Protein AF-A0A497MPC0-F1 (afdb_monomer)

Solvent-accessible surface area (backbone atoms only — not comparable to full-atom values): 7684 Å² total; per-residue (Å²): 116,71,67,61,55,53,55,51,52,54,51,52,54,51,50,52,52,52,53,51,48,54,52,49,44,55,73,75,65,46,79,77,84,53,51,76,44,77,41,37,39,32,35,47,90,49,80,85,42,51,66,59,54,52,40,61,77,66,42,50,65,38,54,59,30,43,79,72,49,28,44,54,42,83,44,80,47,80,30,97,49,48,62,72,46,44,54,39,30,71,70,58,73,36,59,31,54,43,48,67,67,75,58,43,55,65,54,52,54,48,43,57,52,40,44,76,72,72,43,92,58,64,80,79,56,72,61,68,77,71,88,129

Sequence (132 aa):
MEGATKTLATLIAVIVIVVGGIIAYFAFVGPPPSREITIHFTYQQSDHHLAAFIILEKGWIEEMAAEKGYKVTIVEESFPSGPPQMERFMAGAVDVAYVGAAPVVSEVAQALALEKEGKSVPKAVIVAA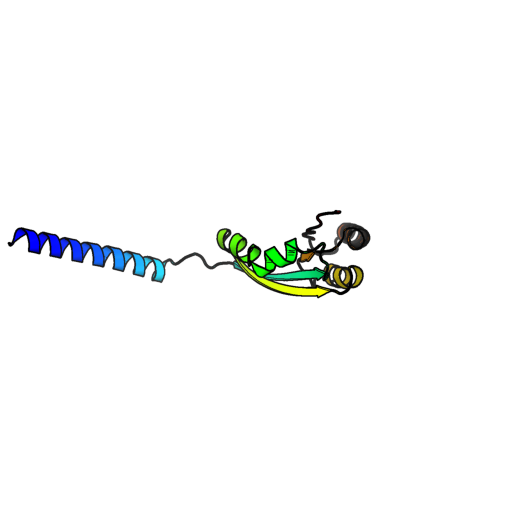VNT

Radius of gyration: 25.44 Å; Cα contacts (8 Å, |Δi|>4): 143; chains: 1; bounding box: 51×30×81 Å

pLDDT: mean 84.43, std 12.01, range [41.5, 97.0]

Secondary structure (DSSP, 8-state):
-HHHHHHHHHHHHHHHHHHHHHHHHHHHT-SPPPEEEEEEEEEES-GGGHHHHHHHHTTHHHHHHHHTTEEEEEEEEEESSHHHHHHHHHTT--SEEE--SHHHHHHHHHHHHHHHTT--------------

Structure (mmCIF, N/CA/C/O backbone):
data_AF-A0A497MPC0-F1
#
_entry.id   AF-A0A497MPC0-F1
#
loop_
_atom_site.group_PDB
_atom_site.id
_atom_site.type_symbol
_atom_site.label_atom_id
_atom_site.label_alt_id
_atom_site.label_comp_id
_atom_site.label_asym_id
_atom_site.label_entity_id
_atom_site.label_seq_id
_atom_site.pdbx_PDB_ins_code
_atom_site.Cartn_x
_atom_site.Cartn_y
_atom_site.Cartn_z
_atom_site.occupancy
_atom_site.B_iso_or_equiv
_atom_site.auth_seq_id
_atom_site.auth_comp_id
_atom_site.auth_asym_id
_atom_site.auth_atom_id
_atom_site.pdbx_PDB_model_num
ATOM 1 N N . MET A 1 1 ? -29.562 19.173 53.044 1.00 57.97 1 MET A N 1
ATOM 2 C CA . MET A 1 1 ? -28.928 17.915 52.578 1.00 57.97 1 MET A CA 1
ATOM 3 C C . MET A 1 1 ? -29.762 17.181 51.526 1.00 57.97 1 MET A C 1
ATOM 5 O O . MET A 1 1 ? -29.175 16.574 50.649 1.00 57.97 1 MET A O 1
ATOM 9 N N . GLU A 1 2 ? -31.095 17.296 51.533 1.00 64.69 2 GLU A N 1
ATOM 10 C CA . GLU A 1 2 ? -31.991 16.595 50.592 1.00 64.69 2 GLU A CA 1
ATOM 11 C C . GLU A 1 2 ? -31.846 17.004 49.108 1.00 64.69 2 GLU A C 1
ATOM 13 O O . GLU A 1 2 ? -31.952 16.164 48.217 1.00 64.69 2 GLU A O 1
ATOM 18 N N . GLY A 1 3 ? -31.549 18.280 48.827 1.00 68.19 3 GLY A N 1
ATOM 19 C CA . GLY A 1 3 ? -31.353 18.766 47.454 1.00 68.19 3 GLY A CA 1
ATOM 20 C C . GLY A 1 3 ? -30.121 18.167 46.767 1.00 68.19 3 GLY A C 1
ATOM 21 O O . GLY A 1 3 ? -30.207 17.752 45.621 1.00 68.19 3 GLY A O 1
ATOM 22 N N . ALA A 1 4 ? -29.000 18.037 47.485 1.00 73.06 4 ALA A N 1
ATOM 23 C CA . ALA A 1 4 ? -27.750 17.502 46.936 1.00 73.06 4 ALA A CA 1
ATOM 24 C C . ALA A 1 4 ? -27.862 16.013 46.561 1.00 73.06 4 ALA A C 1
ATOM 26 O O . ALA A 1 4 ? -27.339 15.593 45.533 1.00 73.06 4 ALA A O 1
ATOM 27 N N . THR A 1 5 ? -28.596 15.226 47.355 1.00 80.12 5 THR A N 1
ATOM 28 C CA . THR A 1 5 ? -28.843 13.803 47.084 1.00 80.12 5 THR A CA 1
ATOM 29 C C . THR A 1 5 ? -29.732 13.601 45.855 1.00 80.12 5 THR A C 1
ATOM 31 O O . THR A 1 5 ? -29.459 12.715 45.049 1.00 80.12 5 THR A O 1
ATOM 34 N N . LYS A 1 6 ? -30.753 14.450 45.663 1.00 79.06 6 LYS A N 1
ATOM 35 C CA . LYS A 1 6 ? -31.611 14.428 44.465 1.00 79.06 6 LYS A CA 1
ATOM 36 C C . LYS A 1 6 ? -30.827 14.808 43.208 1.00 79.06 6 LYS A C 1
ATOM 38 O O . LYS A 1 6 ? -30.915 14.098 42.214 1.00 79.06 6 LYS A O 1
ATOM 43 N N . THR A 1 7 ? -29.999 15.853 43.262 1.00 81.31 7 THR A N 1
ATOM 44 C CA . THR A 1 7 ? -29.148 16.252 42.127 1.00 81.31 7 THR A CA 1
ATOM 45 C C . THR A 1 7 ? -28.140 15.162 41.755 1.00 81.31 7 THR A C 1
ATOM 47 O O . THR A 1 7 ? -27.946 14.888 40.572 1.00 81.31 7 THR A O 1
ATOM 50 N N . LEU A 1 8 ? -27.541 14.497 42.750 1.00 84.25 8 LEU A N 1
ATOM 51 C CA . LEU A 1 8 ? -26.612 13.386 42.533 1.00 84.25 8 LEU A CA 1
ATOM 52 C C . LEU A 1 8 ? -27.306 12.166 41.905 1.00 84.25 8 LEU A C 1
ATOM 54 O O . LEU A 1 8 ? -26.780 11.583 40.960 1.00 84.25 8 LEU A O 1
ATOM 58 N N . ALA A 1 9 ? -28.502 11.809 42.381 1.00 85.81 9 ALA A N 1
ATOM 59 C CA . ALA A 1 9 ? -29.283 10.705 41.825 1.00 85.81 9 ALA A CA 1
ATOM 60 C C . ALA A 1 9 ? -29.690 10.962 40.363 1.00 85.81 9 ALA A C 1
ATOM 62 O O . ALA A 1 9 ? -29.564 10.072 39.522 1.00 85.81 9 ALA A O 1
ATOM 63 N N . THR A 1 10 ? -30.110 12.188 40.039 1.00 86.75 10 THR A N 1
ATOM 64 C CA . THR A 1 10 ? -30.444 12.576 38.661 1.00 86.75 10 THR A CA 1
ATOM 65 C C . THR A 1 10 ? -29.217 12.524 37.748 1.00 86.75 10 THR A C 1
ATOM 67 O O . THR A 1 10 ? -29.311 12.024 36.630 1.00 86.75 10 THR A O 1
ATOM 70 N N . LEU A 1 11 ? -28.049 12.967 38.225 1.00 90.00 11 LEU A N 1
ATOM 71 C CA . LEU A 1 11 ? -26.784 12.873 37.484 1.00 90.00 11 LEU A CA 1
ATOM 72 C C . LEU A 1 11 ? -26.407 11.423 37.161 1.00 90.00 11 LEU A C 1
ATOM 74 O O . LEU A 1 11 ? -26.064 11.120 36.020 1.00 90.00 11 LEU A O 1
ATOM 78 N N . ILE A 1 12 ? -26.521 10.520 38.137 1.00 90.94 12 ILE A N 1
ATOM 79 C CA . ILE A 1 12 ? -26.234 9.093 37.938 1.00 90.94 12 ILE A CA 1
ATOM 80 C C . ILE A 1 12 ? -27.201 8.486 36.915 1.00 90.94 12 ILE A C 1
ATOM 82 O O . ILE A 1 12 ? -26.763 7.782 36.009 1.00 90.94 12 ILE A O 1
ATOM 86 N N . ALA A 1 13 ? -28.497 8.794 37.009 1.00 91.19 13 ALA A N 1
ATOM 87 C CA . ALA A 1 13 ? -29.491 8.297 36.059 1.00 91.19 13 ALA A CA 1
ATOM 88 C C . ALA A 1 13 ? -29.201 8.758 34.619 1.00 91.19 13 ALA A C 1
ATOM 90 O O . ALA A 1 13 ? -29.269 7.953 33.690 1.00 91.19 13 ALA A O 1
ATOM 91 N N . VAL A 1 14 ? -28.811 10.023 34.430 1.00 92.94 14 VAL A N 1
ATOM 92 C CA . VAL A 1 14 ? -28.422 10.554 33.114 1.00 92.94 14 VAL A CA 1
ATOM 93 C C . VAL A 1 14 ? -27.175 9.849 32.583 1.00 92.94 14 VAL A C 1
ATOM 95 O O . VAL A 1 14 ? -27.162 9.441 31.424 1.00 92.94 14 VAL A O 1
ATOM 98 N N . ILE A 1 15 ? -26.155 9.640 33.420 1.00 94.25 15 ILE A N 1
ATOM 99 C CA . ILE A 1 15 ? -24.934 8.926 33.019 1.00 94.25 15 ILE A CA 1
ATOM 100 C C . ILE A 1 15 ? -25.263 7.497 32.576 1.00 94.25 15 ILE A C 1
ATOM 102 O O . ILE A 1 15 ? -24.786 7.066 31.530 1.00 94.25 15 ILE A O 1
ATOM 106 N N . VAL A 1 16 ? -26.109 6.778 33.316 1.00 94.75 16 VAL A N 1
ATOM 107 C CA . VAL A 1 16 ? -26.512 5.406 32.963 1.00 94.75 16 VAL A CA 1
ATOM 108 C C . VAL A 1 16 ? -27.250 5.367 31.624 1.00 94.75 16 VAL A C 1
ATOM 110 O O . VAL A 1 16 ? -26.981 4.485 30.812 1.00 94.75 16 VAL A O 1
ATOM 113 N N . ILE A 1 17 ? -28.131 6.333 31.356 1.00 94.75 17 ILE A N 1
ATOM 114 C CA . ILE A 1 17 ? -28.851 6.423 30.077 1.00 94.75 17 ILE A CA 1
ATOM 115 C C . ILE A 1 17 ? -27.888 6.735 28.927 1.00 94.75 17 ILE A C 1
ATOM 117 O O . ILE A 1 17 ? -27.974 6.106 27.876 1.00 94.75 17 ILE A O 1
ATOM 121 N N . VAL A 1 18 ? -26.953 7.669 29.120 1.00 94.38 18 VAL A N 1
ATOM 122 C CA . VAL A 1 18 ? -25.968 8.042 28.092 1.00 94.38 18 VAL A CA 1
ATOM 123 C C . VAL A 1 18 ? -25.030 6.875 27.794 1.00 94.38 18 VAL A C 1
ATOM 125 O O . VAL A 1 18 ? -24.849 6.513 26.634 1.00 94.38 18 VAL A O 1
ATOM 128 N N . VAL A 1 19 ? -24.478 6.237 28.827 1.00 93.69 19 VAL A N 1
ATOM 129 C CA . VAL A 1 19 ? -23.589 5.078 28.674 1.00 93.69 19 VAL A CA 1
ATOM 130 C C . VAL A 1 19 ? -24.343 3.900 28.055 1.00 93.69 19 VAL A C 1
ATOM 132 O O . VAL A 1 19 ? -23.848 3.291 27.108 1.00 93.69 19 VAL A O 1
ATOM 135 N N . GLY A 1 20 ? -25.565 3.619 28.517 1.00 92.38 20 GLY A N 1
ATOM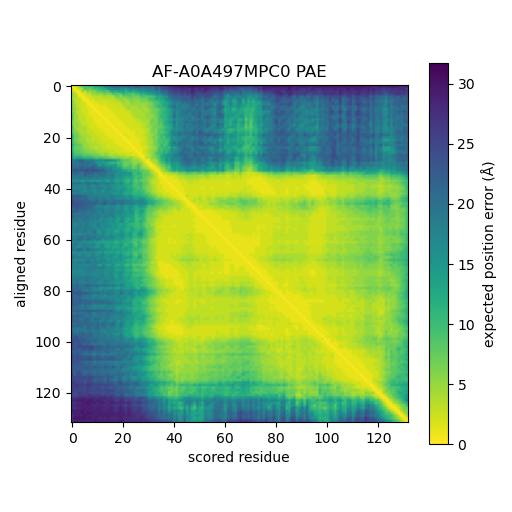 136 C CA . GLY A 1 20 ? -26.425 2.588 27.937 1.00 92.38 20 GLY A CA 1
ATOM 137 C C . GLY A 1 20 ? -26.759 2.856 26.468 1.00 92.38 20 GLY A C 1
ATOM 138 O O . GLY A 1 20 ? -26.715 1.935 25.655 1.00 92.38 20 GLY A O 1
ATOM 139 N N . GLY A 1 21 ? -27.013 4.116 26.107 1.00 90.25 21 GLY A N 1
ATOM 140 C CA . GLY A 1 21 ? -27.249 4.546 24.729 1.00 90.25 21 GLY A CA 1
ATOM 141 C C . GLY A 1 21 ? -26.027 4.371 23.826 1.00 90.25 21 GLY A C 1
ATOM 142 O O . GLY A 1 21 ? -26.166 3.879 22.709 1.00 90.25 21 GLY A O 1
ATOM 143 N N . ILE A 1 22 ? -24.827 4.699 24.314 1.00 89.25 22 ILE A N 1
ATOM 144 C CA . ILE A 1 22 ? -23.570 4.497 23.575 1.00 89.25 22 ILE A CA 1
ATOM 145 C C . ILE A 1 22 ? -23.317 3.000 23.345 1.00 89.25 22 ILE A C 1
ATOM 147 O O . ILE A 1 22 ? -23.016 2.592 22.225 1.00 89.25 22 ILE A O 1
ATOM 151 N N . ILE A 1 23 ? -23.488 2.166 24.376 1.00 88.56 23 ILE A N 1
ATOM 152 C CA . ILE A 1 23 ? -23.321 0.708 24.268 1.00 88.56 23 ILE A CA 1
ATOM 153 C C . ILE A 1 23 ? -24.329 0.121 23.272 1.00 88.56 23 ILE A C 1
ATOM 155 O O . ILE A 1 23 ? -23.942 -0.648 22.395 1.00 88.56 23 ILE A O 1
ATOM 159 N N . ALA A 1 24 ? -25.605 0.507 23.363 1.00 87.69 24 ALA A N 1
ATOM 160 C CA . ALA A 1 24 ? -26.635 0.064 22.427 1.00 87.69 24 ALA A CA 1
ATOM 161 C C . ALA A 1 24 ? -26.329 0.501 20.983 1.00 87.69 24 ALA A C 1
ATOM 163 O O . ALA A 1 24 ? -26.480 -0.293 20.057 1.00 87.69 24 ALA A O 1
ATOM 164 N N . TYR A 1 25 ? -25.837 1.724 20.780 1.00 85.94 25 TYR A N 1
ATOM 165 C CA . TYR A 1 25 ? -25.434 2.204 19.458 1.00 85.94 25 TYR A CA 1
ATOM 166 C C . TYR A 1 25 ? -24.308 1.351 18.851 1.00 85.94 25 TYR A C 1
ATOM 168 O O . TYR A 1 25 ? -24.425 0.891 17.715 1.00 85.94 25 TYR A O 1
ATOM 176 N N . PHE A 1 26 ? -23.246 1.065 19.610 1.00 82.88 26 PHE A N 1
ATOM 177 C CA . PHE A 1 26 ? -22.154 0.217 19.119 1.00 82.88 26 PHE A CA 1
ATOM 178 C C . PHE A 1 26 ? -22.554 -1.256 18.947 1.00 82.88 26 PHE A C 1
ATOM 180 O O . PHE A 1 26 ? -22.011 -1.916 18.066 1.00 82.88 26 PHE A O 1
ATOM 187 N N . ALA A 1 27 ? -23.506 -1.765 19.736 1.00 81.56 27 ALA A N 1
ATOM 188 C CA . ALA A 1 27 ? -23.968 -3.152 19.649 1.00 81.56 27 ALA A CA 1
ATOM 189 C C . ALA A 1 27 ? -24.927 -3.415 18.473 1.00 81.56 27 ALA A C 1
ATOM 191 O O . ALA A 1 27 ? -24.895 -4.503 17.902 1.00 81.56 27 ALA A O 1
ATOM 192 N N . PHE A 1 28 ? -25.787 -2.451 18.127 1.00 78.69 28 PHE A N 1
ATOM 193 C CA . PHE A 1 28 ? -26.839 -2.645 17.118 1.00 78.69 28 PHE A CA 1
ATOM 194 C C . PHE A 1 28 ? -26.589 -1.925 15.794 1.00 78.69 28 PHE A C 1
ATOM 196 O O . PHE A 1 28 ? -27.133 -2.344 14.775 1.00 78.69 28 PHE A O 1
ATOM 203 N N . VAL A 1 29 ? -25.802 -0.849 15.796 1.00 81.06 29 VAL A N 1
ATOM 204 C CA . VAL A 1 29 ? -25.517 -0.065 14.587 1.00 81.06 29 VAL A CA 1
ATOM 205 C C . VAL A 1 29 ? -24.065 -0.259 14.174 1.00 81.06 29 VAL A C 1
ATOM 207 O O . VAL A 1 29 ? -23.818 -0.646 13.037 1.00 81.06 29 VAL A O 1
ATOM 210 N N . GLY A 1 30 ? -23.123 -0.074 15.107 1.00 66.06 30 GLY A N 1
ATOM 211 C CA . GLY A 1 30 ? -21.688 -0.233 14.855 1.00 66.06 30 GLY A CA 1
ATOM 212 C C . GLY A 1 30 ? -21.148 0.676 13.733 1.00 66.06 30 GLY A C 1
ATOM 213 O O . GLY A 1 30 ? -21.902 1.332 13.012 1.00 66.06 30 GLY A O 1
ATOM 214 N N . PRO A 1 31 ? -19.822 0.786 13.569 1.00 68.19 31 PRO A N 1
ATOM 215 C CA . PRO A 1 31 ? -19.274 1.342 12.341 1.00 68.19 31 PRO A CA 1
ATOM 216 C C . PRO A 1 31 ? -19.612 0.413 11.159 1.00 68.19 31 PRO A C 1
ATOM 218 O O . PRO A 1 31 ? -19.679 -0.807 11.343 1.00 68.19 31 PRO A O 1
ATOM 221 N N . PRO A 1 32 ? -19.826 0.956 9.945 1.00 68.94 32 PRO A N 1
ATOM 222 C CA . PRO A 1 32 ? -20.038 0.128 8.765 1.00 68.94 32 PRO A CA 1
ATOM 223 C C . PRO A 1 32 ? -18.857 -0.839 8.584 1.00 68.94 32 PRO A C 1
ATOM 225 O O . PRO A 1 32 ? -17.720 -0.466 8.890 1.00 68.94 32 PRO A O 1
ATOM 228 N N . PRO A 1 33 ? -19.096 -2.067 8.087 1.00 70.19 33 PRO A N 1
ATOM 229 C CA . PRO A 1 33 ? -18.021 -3.014 7.832 1.00 70.19 33 PRO A CA 1
ATOM 230 C C . PRO A 1 33 ? -17.013 -2.379 6.873 1.00 70.19 33 PRO A C 1
ATOM 232 O O . PRO A 1 33 ? -17.377 -1.924 5.784 1.00 70.19 33 PRO A O 1
ATOM 235 N N . SER A 1 34 ? -15.750 -2.319 7.294 1.00 76.88 34 SER A N 1
ATOM 236 C CA . SER A 1 34 ? -14.675 -1.853 6.432 1.00 76.88 34 SER A CA 1
ATOM 237 C C . SER A 1 34 ? -14.462 -2.856 5.304 1.00 76.88 34 SER A C 1
ATOM 239 O O . SER A 1 34 ? -14.569 -4.071 5.488 1.00 76.88 34 SER A O 1
ATOM 241 N N . ARG A 1 35 ? -14.184 -2.351 4.102 1.00 89.06 35 ARG A N 1
ATOM 242 C CA . ARG A 1 35 ? -13.826 -3.222 2.978 1.00 89.06 35 ARG A CA 1
ATOM 243 C C . ARG A 1 35 ? -12.408 -3.724 3.197 1.00 89.06 35 ARG A C 1
ATOM 245 O O . ARG A 1 35 ? -11.475 -2.922 3.187 1.00 89.06 35 ARG A O 1
ATOM 252 N N . GLU A 1 36 ? -12.266 -5.024 3.416 1.00 93.31 36 GLU A N 1
ATOM 253 C CA . GLU A 1 36 ? -10.959 -5.661 3.547 1.00 93.31 36 GLU A CA 1
ATOM 254 C C . GLU A 1 36 ? -10.291 -5.776 2.173 1.00 93.31 36 GLU A C 1
ATOM 256 O O . GLU A 1 36 ? -10.908 -6.245 1.215 1.00 93.31 36 GLU A O 1
ATOM 261 N N . ILE A 1 37 ? -9.049 -5.305 2.069 1.00 93.50 37 ILE A N 1
ATOM 262 C CA . ILE A 1 37 ? -8.247 -5.340 0.842 1.00 93.50 37 ILE A CA 1
ATOM 263 C C . ILE A 1 37 ? -6.826 -5.763 1.209 1.00 93.50 37 ILE A C 1
ATOM 265 O O . ILE A 1 37 ? -6.238 -5.233 2.148 1.00 93.50 37 ILE A O 1
ATOM 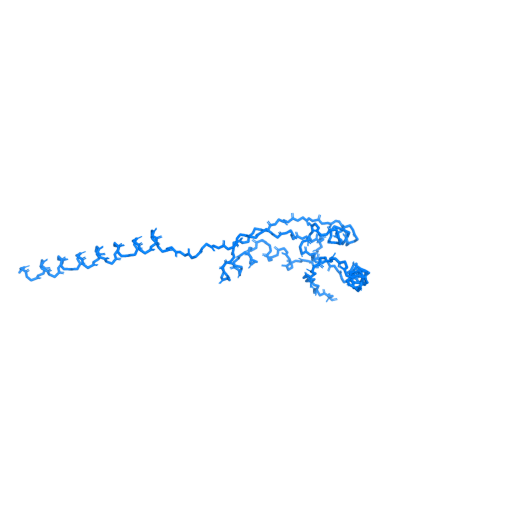269 N N . THR A 1 38 ? -6.252 -6.682 0.443 1.00 94.38 38 THR A N 1
ATOM 270 C CA . THR A 1 38 ? -4.823 -7.004 0.51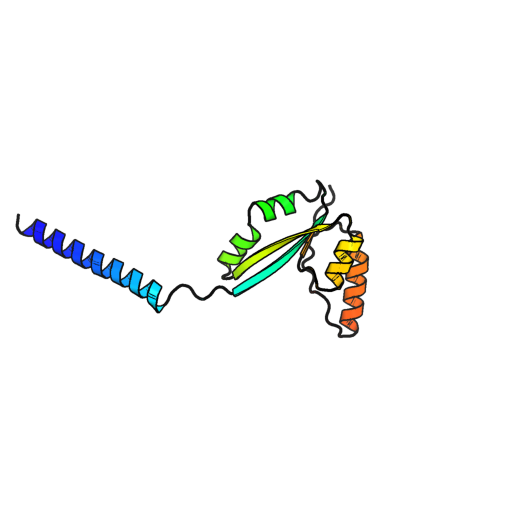0 1.00 94.38 38 THR A CA 1
ATOM 271 C C . THR A 1 38 ? -4.118 -6.341 -0.666 1.00 94.38 38 THR A C 1
ATOM 273 O O . THR A 1 38 ? -4.639 -6.385 -1.776 1.00 94.38 38 THR A O 1
ATOM 276 N N . ILE A 1 39 ? -2.971 -5.709 -0.416 1.00 93.19 39 ILE A N 1
ATOM 277 C CA . ILE A 1 39 ? -2.141 -5.070 -1.444 1.00 93.19 39 ILE A CA 1
ATOM 278 C C . ILE A 1 39 ? -0.756 -5.715 -1.416 1.00 93.19 39 ILE A C 1
ATOM 280 O O . ILE A 1 39 ? -0.061 -5.657 -0.401 1.00 93.19 39 ILE A O 1
ATOM 284 N N . HIS A 1 40 ? -0.342 -6.290 -2.540 1.00 93.69 40 HIS A N 1
ATOM 285 C CA . HIS A 1 40 ? 1.013 -6.770 -2.779 1.00 93.69 40 HIS A CA 1
ATOM 286 C C . HIS A 1 40 ? 1.900 -5.603 -3.220 1.00 93.69 40 HIS A C 1
ATOM 288 O O . HIS A 1 40 ? 1.847 -5.158 -4.373 1.00 93.69 40 HIS A O 1
ATOM 294 N N . PHE A 1 41 ? 2.701 -5.094 -2.286 1.00 93.19 41 PHE A N 1
ATOM 295 C CA . PHE A 1 41 ? 3.601 -3.967 -2.490 1.00 93.19 41 PHE A CA 1
ATOM 296 C C . PHE A 1 41 ? 5.031 -4.472 -2.667 1.00 93.19 41 PHE A C 1
ATOM 298 O O . PHE A 1 41 ? 5.592 -5.129 -1.793 1.00 93.19 41 PHE A O 1
ATOM 305 N N . THR A 1 42 ? 5.652 -4.122 -3.787 1.00 92.56 42 THR A N 1
ATOM 306 C CA . THR A 1 42 ? 7.021 -4.533 -4.099 1.00 92.56 42 THR A CA 1
ATOM 307 C C . THR A 1 42 ? 7.955 -3.351 -4.253 1.00 92.56 42 THR A C 1
ATOM 309 O O . THR A 1 42 ? 7.549 -2.268 -4.680 1.00 92.56 42 THR A O 1
ATOM 312 N N . TYR A 1 43 ? 9.228 -3.567 -3.944 1.00 91.00 43 TYR A N 1
ATOM 313 C CA . TYR A 1 43 ? 10.271 -2.552 -4.068 1.00 91.00 43 TYR A CA 1
ATOM 314 C C . TYR A 1 43 ? 11.625 -3.174 -4.409 1.00 91.00 43 TYR A C 1
ATOM 316 O O . TYR A 1 43 ? 11.866 -4.353 -4.155 1.00 91.00 43 TYR A O 1
ATOM 324 N N . GLN A 1 44 ? 12.555 -2.366 -4.919 1.00 88.62 44 GLN A N 1
ATOM 325 C CA . GLN A 1 44 ? 13.971 -2.751 -4.988 1.00 88.62 44 GLN A CA 1
ATOM 326 C C . GLN A 1 44 ? 14.719 -2.280 -3.736 1.00 88.62 44 GLN A C 1
ATOM 328 O O . GLN A 1 44 ? 14.470 -1.169 -3.261 1.00 88.62 44 GLN A O 1
ATOM 333 N N . GLN A 1 45 ? 15.652 -3.087 -3.221 1.00 85.75 45 GLN A N 1
ATOM 334 C CA . GLN A 1 45 ? 16.530 -2.677 -2.118 1.00 85.75 45 GLN A CA 1
ATOM 335 C C . GLN A 1 45 ? 17.547 -1.635 -2.605 1.00 85.75 45 GLN A C 1
ATOM 337 O O . GLN A 1 45 ? 18.635 -1.970 -3.064 1.00 85.75 45 GLN A O 1
ATOM 342 N N . SER A 1 46 ? 17.167 -0.362 -2.523 1.00 83.56 46 SER A N 1
ATOM 343 C CA . SER A 1 46 ? 18.001 0.780 -2.887 1.00 83.56 46 SER A CA 1
ATOM 344 C C . SER A 1 46 ? 17.743 1.942 -1.932 1.00 83.56 46 SER A C 1
ATOM 346 O O . SER A 1 46 ? 16.617 2.183 -1.501 1.00 83.56 46 SER A O 1
ATOM 348 N N . ASP A 1 47 ? 18.801 2.679 -1.623 1.00 83.06 47 ASP A N 1
ATOM 349 C CA . ASP A 1 47 ? 18.772 3.955 -0.909 1.00 83.06 47 ASP A CA 1
ATOM 350 C C . ASP A 1 47 ? 17.883 5.010 -1.589 1.00 83.06 47 ASP A C 1
ATOM 352 O O . ASP A 1 47 ? 17.182 5.755 -0.903 1.00 83.06 47 ASP A O 1
ATOM 356 N N . HIS A 1 48 ? 17.808 5.008 -2.923 1.00 81.38 48 HIS A N 1
ATOM 357 C CA . HIS A 1 48 ? 16.878 5.841 -3.693 1.00 81.38 48 HIS A CA 1
ATOM 358 C C . HIS A 1 48 ? 15.397 5.572 -3.366 1.00 81.38 48 HIS A C 1
ATOM 360 O O . HIS A 1 48 ? 14.530 6.379 -3.701 1.00 81.38 48 HIS A O 1
ATOM 366 N N . HIS A 1 49 ? 15.081 4.448 -2.714 1.00 84.19 49 HIS A N 1
ATOM 367 C CA . HIS A 1 49 ? 13.719 4.028 -2.381 1.00 84.19 49 HIS A CA 1
ATOM 368 C C . HIS A 1 49 ? 13.355 4.245 -0.906 1.00 84.19 49 HIS A C 1
ATOM 370 O O . HIS A 1 49 ? 12.345 3.722 -0.436 1.00 84.19 49 HIS A O 1
ATOM 376 N N . LEU A 1 50 ? 14.127 5.057 -0.172 1.00 87.81 50 LEU A N 1
ATOM 377 C CA . LEU A 1 50 ? 13.896 5.332 1.251 1.00 87.81 50 LEU A CA 1
ATOM 378 C C . LEU A 1 50 ? 12.452 5.750 1.574 1.00 87.81 50 LEU A C 1
ATOM 380 O O . LEU A 1 50 ? 11.917 5.364 2.611 1.00 87.81 50 LEU A O 1
ATOM 384 N N . ALA A 1 51 ? 11.805 6.510 0.688 1.00 87.69 51 ALA A N 1
ATOM 385 C CA . ALA A 1 51 ? 10.418 6.925 0.878 1.00 87.69 51 ALA A CA 1
ATOM 386 C C . ALA A 1 51 ? 9.462 5.727 1.004 1.00 87.69 51 ALA A C 1
ATOM 388 O O . ALA A 1 51 ? 8.603 5.738 1.883 1.00 87.69 51 ALA A O 1
ATOM 389 N N . ALA A 1 52 ? 9.640 4.683 0.187 1.00 88.81 52 ALA A N 1
ATOM 390 C CA . ALA A 1 52 ? 8.831 3.470 0.268 1.00 88.81 52 ALA A CA 1
ATOM 391 C C . ALA A 1 52 ? 9.017 2.775 1.621 1.00 88.81 52 ALA A C 1
ATOM 393 O O . ALA A 1 52 ? 8.032 2.433 2.265 1.00 88.81 52 ALA A O 1
ATOM 394 N N . PHE A 1 53 ? 10.258 2.658 2.105 1.00 90.81 53 PHE A N 1
ATOM 395 C CA . PHE A 1 53 ? 10.531 2.068 3.420 1.00 90.81 53 PHE A CA 1
ATOM 396 C C . PHE A 1 53 ? 9.886 2.852 4.555 1.00 90.81 53 PHE A C 1
ATOM 398 O O . PHE A 1 53 ? 9.323 2.248 5.457 1.00 90.81 53 PHE A O 1
ATOM 405 N N . ILE A 1 54 ? 9.916 4.186 4.505 1.00 92.75 54 ILE A N 1
ATOM 406 C CA . ILE A 1 54 ? 9.255 5.013 5.521 1.00 92.75 54 ILE A CA 1
ATOM 407 C C . ILE A 1 54 ? 7.739 4.813 5.472 1.00 92.75 54 ILE A C 1
ATOM 409 O O . ILE A 1 54 ? 7.123 4.647 6.519 1.00 92.75 54 ILE A O 1
ATOM 413 N N . ILE A 1 55 ? 7.139 4.824 4.280 1.00 92.88 55 ILE A N 1
ATOM 414 C CA . ILE A 1 55 ? 5.691 4.648 4.108 1.00 92.88 55 ILE A CA 1
ATOM 415 C C . ILE A 1 55 ? 5.233 3.299 4.677 1.00 92.88 55 ILE A C 1
ATOM 417 O O . ILE A 1 55 ? 4.240 3.263 5.405 1.00 92.88 55 ILE A O 1
ATOM 421 N N . LEU A 1 56 ? 5.964 2.226 4.358 1.00 93.25 56 LEU A N 1
ATOM 422 C CA . LEU A 1 56 ? 5.676 0.859 4.799 1.00 93.25 56 LEU A CA 1
ATOM 423 C C . LEU A 1 56 ? 5.893 0.704 6.311 1.00 93.25 56 LEU A C 1
ATOM 425 O O . LEU A 1 56 ? 4.970 0.331 7.027 1.00 93.25 56 LEU A O 1
ATOM 429 N N . GLU A 1 57 ? 7.055 1.116 6.825 1.00 94.88 57 GLU A N 1
ATOM 430 C CA . GLU A 1 57 ? 7.393 1.041 8.257 1.00 94.88 57 GLU A CA 1
ATOM 431 C C . GLU A 1 57 ? 6.414 1.836 9.132 1.00 94.88 57 GLU A C 1
ATOM 433 O O . GLU A 1 57 ? 6.123 1.464 10.270 1.00 94.88 57 GLU A O 1
ATOM 438 N N . LYS A 1 58 ? 5.913 2.970 8.629 1.00 97.00 58 LYS A N 1
ATOM 439 C CA . LYS A 1 58 ? 4.963 3.810 9.365 1.00 97.00 58 LYS A CA 1
ATOM 440 C C . LYS A 1 58 ? 3.506 3.378 9.206 1.00 97.00 58 LYS A C 1
ATOM 442 O O . LYS A 1 58 ? 2.668 3.939 9.909 1.00 97.00 58 LYS A O 1
ATOM 447 N N . GLY A 1 59 ? 3.196 2.429 8.321 1.00 96.12 59 GLY A N 1
ATOM 448 C CA . GLY A 1 59 ? 1.822 1.986 8.059 1.00 96.12 59 GLY A CA 1
ATOM 449 C C . GLY A 1 59 ? 0.919 3.093 7.503 1.00 96.12 59 GLY A C 1
ATOM 450 O O . GLY A 1 59 ? -0.286 3.117 7.762 1.00 96.12 59 GLY A O 1
ATOM 451 N N . TRP A 1 60 ? 1.494 4.062 6.780 1.00 95.62 60 TRP A N 1
ATOM 452 C CA . TRP A 1 60 ? 0.751 5.239 6.311 1.00 95.62 60 TRP A CA 1
ATOM 453 C C . TRP A 1 60 ? -0.318 4.888 5.274 1.00 95.62 60 TRP A C 1
ATOM 455 O O . TRP A 1 60 ? -1.327 5.586 5.169 1.00 95.62 60 TRP A O 1
ATOM 465 N N . ILE A 1 61 ? -0.118 3.818 4.497 1.00 93.31 61 ILE A N 1
ATOM 466 C CA . ILE A 1 61 ? -1.111 3.373 3.511 1.00 93.31 61 ILE A CA 1
ATOM 467 C C . ILE A 1 61 ? -2.353 2.859 4.240 1.00 93.31 61 ILE A C 1
ATOM 469 O O . ILE A 1 61 ? -3.471 3.238 3.893 1.00 93.31 61 ILE A O 1
ATOM 473 N N . GLU A 1 62 ? -2.163 2.033 5.263 1.00 95.00 62 GLU A N 1
ATOM 474 C CA . GLU A 1 62 ? -3.220 1.452 6.082 1.00 95.00 62 GLU A CA 1
ATOM 475 C C . GLU A 1 62 ? -3.977 2.523 6.865 1.00 95.00 62 GLU A C 1
ATOM 477 O O . GLU A 1 62 ? -5.209 2.498 6.882 1.00 95.00 62 GLU A O 1
ATOM 482 N N . GLU A 1 63 ? -3.263 3.489 7.450 1.00 95.56 63 GLU A N 1
ATOM 483 C CA . GLU A 1 63 ? -3.848 4.634 8.157 1.00 95.56 63 GLU A CA 1
ATOM 484 C C . GLU A 1 63 ? -4.761 5.451 7.229 1.00 95.56 63 GLU A C 1
ATOM 486 O O . GLU A 1 63 ? -5.959 5.594 7.491 1.00 95.56 63 GLU A O 1
ATOM 491 N N . MET A 1 64 ? -4.238 5.902 6.084 1.00 93.38 64 MET A N 1
ATOM 492 C CA . MET A 1 64 ? -5.021 6.668 5.107 1.00 93.38 64 MET A CA 1
ATOM 493 C C . MET A 1 64 ? -6.168 5.853 4.493 1.00 93.38 64 MET A C 1
ATOM 495 O O . MET A 1 64 ? -7.197 6.410 4.096 1.00 93.38 64 MET A O 1
ATOM 499 N N . ALA A 1 65 ? -6.008 4.535 4.368 1.00 93.19 65 ALA A N 1
ATOM 500 C CA . ALA A 1 65 ? -7.059 3.653 3.882 1.00 93.19 65 ALA A CA 1
ATOM 501 C C . ALA A 1 65 ? -8.187 3.489 4.914 1.00 93.19 65 ALA A C 1
ATOM 503 O O . ALA A 1 65 ? -9.363 3.515 4.533 1.00 93.19 65 ALA A O 1
ATOM 504 N N . ALA A 1 66 ? -7.850 3.401 6.203 1.00 93.25 66 ALA A N 1
ATOM 505 C CA . ALA A 1 66 ? -8.813 3.331 7.300 1.00 93.25 66 ALA A CA 1
ATOM 506 C C . ALA A 1 66 ? -9.708 4.573 7.352 1.00 93.25 66 ALA A C 1
ATOM 508 O O . ALA A 1 66 ? -10.930 4.439 7.456 1.00 93.25 66 ALA A O 1
ATOM 509 N N . GLU A 1 67 ? -9.141 5.767 7.157 1.00 91.88 67 GLU A N 1
ATOM 510 C CA . GLU A 1 67 ? -9.908 7.020 7.042 1.00 91.88 67 GLU A CA 1
ATOM 511 C C . GLU A 1 67 ? -10.924 6.998 5.889 1.00 91.88 67 GLU A C 1
ATOM 513 O O . GLU A 1 67 ? -11.965 7.655 5.939 1.00 91.88 67 GLU A O 1
ATOM 518 N N . LYS A 1 68 ? -10.642 6.216 4.842 1.00 91.69 68 LYS A N 1
ATOM 519 C CA . LYS A 1 68 ? -11.518 6.025 3.678 1.00 91.69 68 LYS A CA 1
ATOM 520 C C . LYS A 1 68 ? -12.488 4.847 3.834 1.00 91.69 68 LYS A C 1
ATOM 522 O O . LYS A 1 68 ? -13.216 4.542 2.889 1.00 91.69 68 LYS A O 1
ATOM 527 N N . GLY A 1 69 ? -12.518 4.191 4.996 1.00 91.44 69 GLY A N 1
ATOM 528 C CA . GLY A 1 69 ? -13.388 3.045 5.280 1.00 91.44 69 GLY A CA 1
ATOM 529 C C . GLY A 1 69 ? -12.870 1.703 4.750 1.00 91.44 69 GLY A C 1
ATOM 530 O O . GLY A 1 69 ? -13.649 0.755 4.605 1.00 91.44 69 GLY A O 1
ATOM 531 N N . TYR A 1 70 ? -11.575 1.604 4.451 1.00 93.94 70 TYR A N 1
ATOM 532 C CA . TYR A 1 70 ? -10.925 0.363 4.032 1.00 93.94 70 TYR A CA 1
ATOM 533 C C . TYR A 1 70 ? -10.071 -0.210 5.155 1.00 93.94 70 TYR A C 1
ATOM 535 O O . TYR A 1 70 ? -9.419 0.517 5.895 1.00 93.94 70 TYR A O 1
ATOM 543 N N . LYS A 1 71 ? -10.031 -1.534 5.254 1.00 94.88 71 LYS A N 1
ATOM 544 C CA . LYS A 1 71 ? -9.066 -2.242 6.091 1.00 94.88 71 LYS A CA 1
ATOM 545 C C . LYS A 1 71 ? -8.047 -2.880 5.162 1.00 94.88 71 LYS A C 1
ATOM 547 O O . LYS A 1 71 ? -8.315 -3.917 4.561 1.00 94.88 71 LYS A O 1
ATOM 552 N N . VAL A 1 72 ? -6.917 -2.205 4.997 1.00 95.19 72 VAL A N 1
ATOM 553 C CA . VAL A 1 72 ? -5.851 -2.643 4.096 1.00 95.19 72 VAL A CA 1
ATOM 554 C C . VAL A 1 72 ? -4.847 -3.507 4.852 1.00 95.19 72 VAL A C 1
ATOM 556 O O . VAL A 1 72 ? -4.531 -3.242 6.007 1.00 95.19 72 VAL A O 1
ATOM 559 N N . THR A 1 73 ? -4.361 -4.558 4.202 1.00 95.88 73 THR A N 1
ATOM 560 C CA . THR A 1 73 ? -3.201 -5.343 4.635 1.00 95.88 73 THR A CA 1
ATOM 561 C C . THR A 1 73 ? -2.146 -5.274 3.546 1.00 95.88 73 THR A C 1
ATOM 563 O O . THR A 1 73 ? -2.421 -5.658 2.408 1.00 95.88 73 THR A O 1
ATOM 566 N N . ILE A 1 74 ? -0.954 -4.793 3.887 1.00 95.88 74 ILE A N 1
ATOM 567 C CA . ILE A 1 74 ? 0.174 -4.747 2.961 1.00 95.88 74 ILE A CA 1
ATOM 568 C C . ILE A 1 74 ? 0.974 -6.045 3.065 1.00 95.88 74 ILE A C 1
ATOM 570 O O . ILE A 1 74 ? 1.307 -6.505 4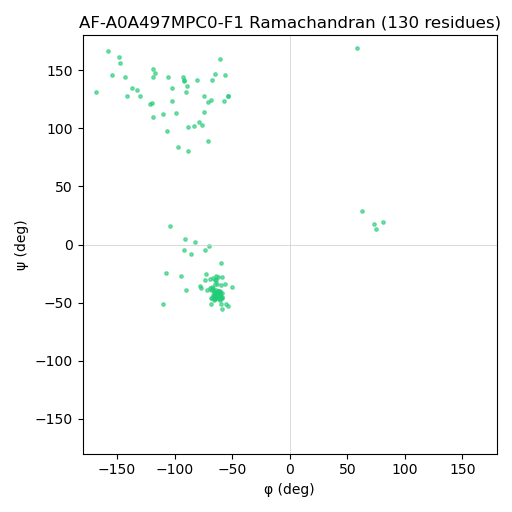.156 1.00 95.88 74 ILE A O 1
ATOM 574 N N . VAL A 1 75 ? 1.267 -6.647 1.915 1.00 96.12 75 VAL A N 1
ATOM 575 C CA . VAL A 1 75 ? 2.211 -7.756 1.776 1.00 96.12 75 VAL A CA 1
ATOM 576 C C . VAL A 1 75 ? 3.422 -7.227 1.027 1.00 96.12 75 VAL A C 1
ATOM 578 O O . VAL A 1 75 ? 3.324 -6.891 -0.152 1.00 96.12 75 VAL A O 1
ATOM 581 N N . GLU A 1 76 ? 4.549 -7.145 1.723 1.00 93.94 76 GLU A N 1
ATOM 582 C CA . GLU A 1 76 ? 5.801 -6.627 1.179 1.00 93.94 76 GLU A CA 1
ATOM 583 C C . GLU A 1 76 ? 6.646 -7.727 0.532 1.00 93.94 76 GLU A C 1
ATOM 585 O O . GLU A 1 76 ? 6.832 -8.801 1.106 1.00 93.94 76 GLU A O 1
ATOM 590 N N . GLU A 1 77 ? 7.220 -7.446 -0.638 1.00 93.88 77 GLU A N 1
ATOM 591 C CA . GLU A 1 77 ? 8.194 -8.328 -1.291 1.00 93.88 77 GLU A CA 1
ATOM 592 C C . GLU A 1 77 ? 9.303 -7.498 -1.954 1.00 93.88 77 GLU A C 1
ATOM 594 O O . GLU A 1 77 ? 9.051 -6.573 -2.730 1.00 93.88 77 GLU A O 1
ATOM 599 N N . SER A 1 78 ? 10.559 -7.819 -1.643 1.00 92.81 78 SER A N 1
ATOM 600 C CA . SER A 1 78 ? 11.711 -7.130 -2.217 1.00 92.81 78 SER A CA 1
ATOM 601 C C . SER A 1 78 ? 12.216 -7.838 -3.471 1.00 92.81 78 SER A C 1
ATOM 603 O O . SER A 1 78 ? 12.224 -9.066 -3.557 1.00 92.81 78 SER A O 1
ATOM 605 N N . PHE A 1 79 ? 12.670 -7.054 -4.448 1.00 92.25 79 PHE A N 1
ATOM 606 C CA . PHE A 1 79 ? 13.223 -7.556 -5.702 1.00 92.25 79 PHE A CA 1
ATOM 607 C C . PHE A 1 79 ? 14.678 -7.123 -5.889 1.00 92.25 79 PHE A C 1
ATOM 609 O O . PHE A 1 79 ? 15.046 -5.995 -5.544 1.00 92.25 79 PHE A O 1
ATOM 616 N N . PRO A 1 80 ? 15.520 -7.987 -6.486 1.00 89.00 80 PRO A N 1
ATOM 617 C CA . PRO A 1 80 ? 16.919 -7.659 -6.741 1.00 89.00 80 PRO A CA 1
ATOM 618 C C . PRO A 1 80 ? 17.088 -6.640 -7.878 1.00 89.00 80 PRO A C 1
ATOM 620 O O . PRO A 1 80 ? 18.088 -5.928 -7.928 1.00 89.00 80 PRO A O 1
ATOM 623 N N . SER A 1 81 ? 16.137 -6.564 -8.814 1.00 88.38 81 SER A N 1
ATOM 624 C CA . SER A 1 81 ? 16.179 -5.657 -9.963 1.00 88.38 81 SER A CA 1
ATOM 625 C C . SER A 1 81 ? 14.778 -5.398 -10.532 1.00 88.38 81 SER A C 1
ATOM 627 O O . SER A 1 81 ? 13.825 -6.099 -10.200 1.00 88.38 81 SER A O 1
ATOM 629 N N . GLY A 1 82 ? 14.658 -4.384 -11.395 1.00 87.00 82 GLY A N 1
ATOM 630 C CA . GLY A 1 82 ? 13.390 -3.984 -12.008 1.00 87.00 82 GLY A CA 1
ATOM 631 C C . GLY A 1 82 ? 12.766 -5.034 -12.938 1.00 87.00 82 GLY A C 1
ATOM 632 O O . GLY A 1 82 ? 11.587 -5.311 -12.772 1.00 87.00 82 GLY A O 1
ATOM 633 N N . PRO A 1 83 ? 13.505 -5.676 -13.867 1.00 87.75 83 PRO A N 1
ATOM 634 C CA . PRO A 1 83 ? 12.909 -6.645 -14.794 1.00 87.75 83 PRO A CA 1
ATOM 635 C C . PRO A 1 83 ? 12.110 -7.788 -14.132 1.00 87.75 83 PRO A C 1
ATOM 637 O O . PRO A 1 83 ? 10.933 -7.927 -14.449 1.00 87.75 83 PRO A O 1
ATOM 640 N N . PRO A 1 84 ? 12.645 -8.559 -13.159 1.00 91.50 84 PRO A N 1
ATOM 641 C CA . PRO A 1 84 ? 11.869 -9.621 -12.509 1.00 91.50 84 PRO A CA 1
ATOM 642 C C . PRO A 1 84 ? 10.681 -9.082 -11.696 1.00 91.50 84 PRO A C 1
ATOM 644 O O . PRO A 1 84 ? 9.653 -9.749 -11.588 1.00 91.50 84 PRO A O 1
ATOM 647 N N . GLN A 1 85 ? 10.792 -7.871 -11.140 1.00 90.81 85 GLN A N 1
ATOM 648 C CA . GLN A 1 85 ? 9.681 -7.200 -10.458 1.00 90.81 85 GLN A CA 1
ATOM 649 C C . GLN A 1 85 ? 8.549 -6.887 -11.445 1.00 90.81 85 GLN A C 1
ATOM 651 O O . GLN A 1 85 ? 7.378 -7.160 -11.178 1.00 90.81 85 GLN A O 1
ATOM 656 N N . MET A 1 86 ? 8.911 -6.351 -12.610 1.00 88.62 86 MET A N 1
ATOM 657 C CA . MET A 1 86 ? 7.972 -5.940 -13.644 1.00 88.62 86 MET A CA 1
ATOM 658 C C . MET A 1 86 ? 7.343 -7.125 -14.383 1.00 88.62 86 MET A C 1
ATOM 660 O O . MET A 1 86 ? 6.166 -7.062 -14.731 1.00 88.62 86 MET A O 1
ATOM 664 N N . GLU A 1 87 ? 8.047 -8.251 -14.516 1.00 89.38 87 GLU A N 1
ATOM 665 C CA . GLU A 1 87 ? 7.457 -9.516 -14.974 1.00 89.38 87 GLU A CA 1
ATOM 666 C C . GLU A 1 87 ? 6.313 -9.974 -14.057 1.00 89.38 87 GLU A C 1
ATOM 668 O O . GLU A 1 87 ? 5.226 -10.318 -14.532 1.00 89.38 87 GLU A O 1
ATOM 673 N N . ARG A 1 88 ? 6.514 -9.932 -12.731 1.00 89.94 88 ARG A N 1
ATOM 674 C CA . ARG A 1 88 ? 5.456 -10.284 -11.767 1.00 89.94 88 ARG A CA 1
AT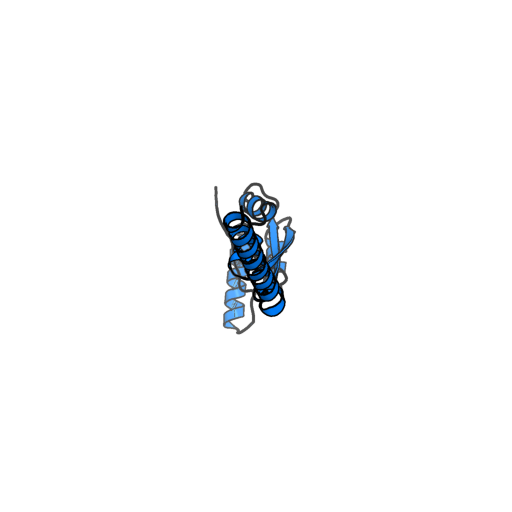OM 675 C C . ARG A 1 88 ? 4.308 -9.2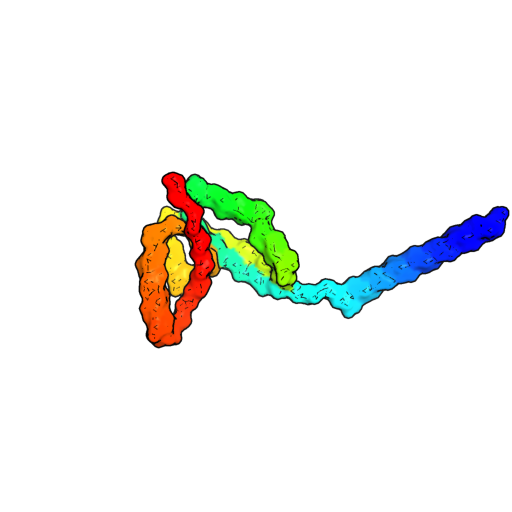84 -11.767 1.00 89.94 88 ARG A C 1
ATOM 677 O O . ARG A 1 88 ? 3.152 -9.695 -11.636 1.00 89.94 88 ARG A O 1
ATOM 684 N N . PHE A 1 89 ? 4.620 -8.004 -11.947 1.00 87.62 89 PHE A N 1
ATOM 685 C CA . PHE A 1 89 ? 3.621 -6.960 -12.124 1.00 87.62 89 PHE A CA 1
ATOM 686 C C . PHE A 1 89 ? 2.751 -7.227 -13.355 1.00 87.62 89 PHE A C 1
ATOM 688 O O . PHE A 1 89 ? 1.532 -7.300 -13.228 1.00 87.62 89 PHE A O 1
ATOM 695 N N . MET A 1 90 ? 3.353 -7.481 -14.520 1.00 85.50 90 MET A N 1
ATOM 696 C CA . MET A 1 90 ? 2.628 -7.774 -15.762 1.00 85.50 90 MET A CA 1
ATOM 697 C C . MET A 1 90 ? 1.817 -9.074 -15.696 1.00 85.50 90 MET A C 1
ATOM 699 O O . MET A 1 90 ? 0.786 -9.187 -16.359 1.00 85.50 90 MET A O 1
ATOM 703 N N . ALA A 1 91 ? 2.231 -10.030 -14.862 1.00 87.88 91 ALA A N 1
ATOM 704 C CA . ALA A 1 91 ? 1.460 -11.234 -14.558 1.00 87.88 91 ALA A CA 1
ATOM 705 C C . ALA A 1 91 ? 0.249 -10.984 -13.631 1.00 87.88 91 ALA A C 1
ATOM 707 O O . ALA A 1 91 ? -0.512 -11.914 -13.366 1.00 87.88 91 ALA A O 1
ATOM 708 N N . GLY A 1 92 ? 0.068 -9.759 -13.122 1.00 86.62 92 GLY A N 1
ATOM 709 C CA . GLY A 1 92 ? -1.003 -9.399 -12.188 1.00 86.62 92 GLY A CA 1
ATOM 710 C C . GLY A 1 92 ? -0.796 -9.933 -10.772 1.00 86.62 92 GLY A C 1
ATOM 711 O O . GLY A 1 92 ? -1.751 -10.017 -10.009 1.00 86.62 92 GLY A O 1
ATOM 712 N N . ALA A 1 93 ? 0.432 -10.326 -10.422 1.00 89.75 93 ALA A N 1
ATOM 713 C CA . ALA A 1 93 ? 0.747 -10.870 -9.103 1.00 89.75 93 ALA A CA 1
ATOM 714 C C . ALA A 1 93 ? 1.198 -9.805 -8.088 1.00 89.75 93 ALA A C 1
ATOM 716 O O . ALA A 1 93 ? 1.449 -10.132 -6.931 1.00 89.75 93 ALA A O 1
ATOM 717 N N . VAL A 1 94 ? 1.349 -8.560 -8.539 1.00 89.56 94 VAL A N 1
ATOM 718 C CA . VAL A 1 94 ? 1.806 -7.408 -7.761 1.00 89.56 94 VAL A CA 1
ATOM 719 C C . VAL A 1 94 ? 0.862 -6.247 -8.039 1.00 89.56 94 VAL A C 1
ATOM 721 O O . VAL A 1 94 ? 0.585 -5.951 -9.201 1.00 89.56 94 VAL A O 1
ATOM 724 N N . ASP A 1 95 ? 0.415 -5.571 -6.984 1.00 88.94 95 ASP A N 1
ATOM 725 C CA . ASP A 1 95 ? -0.498 -4.430 -7.087 1.00 88.94 95 ASP A CA 1
ATOM 726 C C . ASP A 1 95 ? 0.267 -3.107 -7.210 1.00 88.94 95 ASP A C 1
ATOM 728 O O . ASP A 1 95 ? -0.119 -2.218 -7.972 1.00 88.94 95 ASP A O 1
ATOM 732 N N . VAL A 1 96 ? 1.373 -2.982 -6.468 1.00 89.62 96 VAL A N 1
ATOM 733 C CA . VAL A 1 96 ? 2.226 -1.790 -6.455 1.00 89.62 96 VAL A CA 1
ATOM 734 C C . VAL A 1 96 ? 3.683 -2.191 -6.658 1.00 89.62 96 VAL A C 1
ATOM 736 O O . VAL A 1 96 ? 4.218 -3.028 -5.932 1.00 89.62 96 VAL A O 1
ATOM 739 N N . ALA A 1 97 ? 4.342 -1.564 -7.631 1.00 88.69 97 ALA A N 1
ATOM 740 C CA . ALA A 1 97 ? 5.773 -1.709 -7.869 1.00 88.69 97 ALA A CA 1
ATOM 741 C C . ALA A 1 97 ? 6.473 -0.356 -7.704 1.00 88.69 97 ALA A C 1
ATOM 743 O O . ALA A 1 97 ? 6.300 0.550 -8.521 1.00 88.69 97 ALA A O 1
ATOM 744 N N . TYR A 1 98 ? 7.262 -0.221 -6.637 1.00 88.38 98 TYR A N 1
ATOM 745 C CA . TYR A 1 98 ? 8.155 0.914 -6.422 1.00 88.38 98 TYR A CA 1
ATOM 746 C C . TYR A 1 98 ? 9.507 0.612 -7.075 1.00 88.38 98 TYR A C 1
ATOM 748 O O . TYR A 1 98 ? 10.308 -0.179 -6.565 1.00 88.38 98 TYR A O 1
ATOM 756 N N . VAL A 1 99 ? 9.729 1.190 -8.251 1.00 86.75 99 VAL A N 1
ATOM 757 C CA . VAL A 1 99 ? 10.812 0.811 -9.164 1.00 86.75 99 VAL A CA 1
ATOM 758 C C . VAL A 1 99 ? 11.300 2.036 -9.944 1.00 86.75 99 VAL A C 1
ATOM 760 O O . VAL A 1 99 ? 10.566 3.012 -10.122 1.00 86.75 99 VAL A O 1
ATOM 763 N N . GLY A 1 100 ? 12.543 1.995 -10.427 1.00 81.19 100 GLY A N 1
ATOM 764 C CA . GLY A 1 100 ? 13.078 3.034 -11.309 1.00 81.19 100 GLY A CA 1
ATOM 765 C C . GLY A 1 100 ? 12.300 3.174 -12.627 1.00 81.19 100 GLY A C 1
ATOM 766 O O . GLY A 1 100 ? 11.626 2.253 -13.075 1.00 81.19 100 GLY A O 1
ATOM 767 N N . ALA A 1 101 ? 12.434 4.321 -13.297 1.00 82.19 101 ALA A N 1
ATOM 768 C CA . ALA A 1 101 ? 11.657 4.621 -14.505 1.00 82.19 101 ALA A CA 1
ATOM 769 C C . ALA A 1 101 ? 12.001 3.725 -15.711 1.00 82.19 101 ALA A C 1
ATOM 771 O O . ALA A 1 101 ? 11.112 3.322 -16.456 1.00 82.19 101 ALA A O 1
ATOM 772 N N . ALA A 1 102 ? 13.284 3.407 -15.916 1.00 83.88 102 ALA A N 1
ATOM 773 C CA . ALA A 1 102 ? 13.749 2.640 -17.074 1.00 83.88 102 ALA A CA 1
ATOM 774 C C . ALA A 1 102 ? 13.055 1.270 -17.248 1.00 83.88 102 ALA A C 1
ATOM 776 O O . ALA A 1 102 ? 12.532 1.029 -18.337 1.00 83.88 102 ALA A O 1
ATOM 777 N N . PRO A 1 103 ? 12.982 0.395 -16.223 1.00 80.62 103 PRO A N 1
ATOM 778 C CA . PRO A 1 103 ? 12.285 -0.889 -16.330 1.00 80.62 103 PRO A CA 1
ATOM 779 C C . PRO A 1 103 ? 10.760 -0.766 -16.427 1.00 80.62 103 PRO A C 1
ATOM 781 O O . PRO A 1 103 ? 10.107 -1.782 -16.509 1.00 80.62 103 PRO A O 1
ATOM 784 N N . VAL A 1 104 ? 10.162 0.427 -16.378 1.00 83.06 104 VAL A N 1
ATOM 785 C CA . VAL A 1 104 ? 8.699 0.582 -16.498 1.00 83.06 104 VAL A CA 1
ATOM 786 C C . VAL A 1 104 ? 8.278 0.875 -17.937 1.00 83.06 104 VAL A C 1
ATOM 788 O O . VAL A 1 104 ? 7.158 0.562 -18.340 1.00 83.06 104 VAL A O 1
ATOM 791 N N . VAL A 1 105 ? 9.160 1.491 -18.730 1.00 84.44 105 VAL A N 1
ATOM 792 C CA . VAL A 1 105 ? 8.822 1.994 -20.072 1.00 84.44 105 VAL A CA 1
ATOM 793 C C . VAL A 1 105 ? 8.353 0.874 -21.001 1.00 84.44 105 VAL A C 1
ATOM 795 O O . VAL A 1 105 ? 7.356 1.046 -21.708 1.00 84.44 105 VAL A O 1
ATOM 798 N N . SER A 1 106 ? 9.047 -0.265 -21.008 1.00 82.12 106 SER A N 1
ATOM 799 C CA . SER A 1 106 ? 8.738 -1.370 -21.926 1.00 82.12 106 SER A CA 1
ATOM 800 C C . SER A 1 106 ? 7.409 -2.042 -21.568 1.00 82.12 106 SER A C 1
ATOM 802 O O . SER A 1 106 ? 6.617 -2.383 -22.446 1.00 82.12 106 SER A O 1
ATOM 804 N N . GLU A 1 107 ? 7.125 -2.162 -20.281 1.00 81.75 107 GLU A N 1
ATOM 805 C CA . GLU A 1 107 ? 5.976 -2.853 -19.718 1.00 81.75 107 GLU A CA 1
ATOM 806 C C . GLU A 1 107 ? 4.714 -2.007 -19.844 1.00 81.75 107 GLU A C 1
ATOM 808 O O . GLU A 1 107 ? 3.663 -2.531 -20.206 1.00 81.75 107 GLU A O 1
ATOM 813 N N . VAL A 1 108 ? 4.820 -0.684 -19.683 1.00 83.06 108 VAL A N 1
ATOM 814 C CA . VAL A 1 108 ? 3.728 0.239 -20.024 1.00 83.06 108 VAL A CA 1
ATOM 815 C C . VAL A 1 108 ? 3.411 0.169 -21.516 1.00 83.06 108 VAL A C 1
ATOM 817 O O . VAL A 1 108 ? 2.240 0.091 -21.891 1.00 83.06 108 VAL A O 1
ATOM 820 N N . ALA A 1 109 ? 4.427 0.155 -22.385 1.00 84.38 109 ALA A N 1
ATOM 821 C CA . ALA A 1 109 ? 4.203 0.023 -23.824 1.00 84.38 109 ALA A CA 1
ATOM 822 C C . ALA A 1 109 ? 3.498 -1.301 -24.175 1.00 84.38 109 ALA A C 1
ATOM 824 O O . ALA A 1 109 ? 2.563 -1.309 -24.981 1.00 84.38 109 ALA A O 1
ATOM 825 N N . GLN A 1 110 ? 3.897 -2.403 -23.536 1.00 84.19 110 GLN A N 1
ATOM 826 C CA . GLN A 1 110 ? 3.256 -3.704 -23.700 1.00 84.19 110 GLN A CA 1
ATOM 827 C C . GLN A 1 110 ? 1.817 -3.707 -23.167 1.00 84.19 110 GLN A C 1
ATOM 829 O O . GLN A 1 110 ? 0.916 -4.180 -23.861 1.00 84.19 110 GLN A O 1
ATOM 834 N N . ALA A 1 111 ? 1.576 -3.154 -21.977 1.00 82.94 111 ALA A N 1
ATOM 835 C CA . ALA A 1 111 ? 0.246 -3.069 -21.382 1.00 82.94 111 ALA A CA 1
ATOM 836 C C . ALA A 1 111 ? -0.723 -2.288 -22.283 1.00 82.94 111 ALA A C 1
ATOM 838 O O . ALA A 1 111 ? -1.822 -2.761 -22.561 1.00 82.94 111 ALA A O 1
ATOM 839 N N . LEU A 1 112 ? -0.290 -1.145 -22.824 1.00 84.31 112 LEU A N 1
ATOM 840 C CA . LEU A 1 112 ? -1.093 -0.344 -23.755 1.00 84.31 112 LEU A CA 1
ATOM 841 C C . LEU A 1 112 ? -1.402 -1.087 -25.064 1.00 84.31 112 LEU A C 1
ATOM 843 O O . LEU A 1 112 ? -2.466 -0.889 -25.652 1.00 84.31 112 LEU A O 1
ATOM 847 N N . ALA A 1 113 ? -0.483 -1.923 -25.554 1.00 87.06 113 ALA A N 1
ATOM 848 C CA . ALA A 1 113 ? -0.733 -2.757 -26.728 1.00 87.06 113 ALA A CA 1
ATOM 849 C C . ALA A 1 113 ? -1.782 -3.842 -26.431 1.00 87.06 113 ALA A C 1
ATOM 851 O O . ALA A 1 113 ? -2.733 -4.002 -27.194 1.00 87.06 113 ALA A O 1
ATOM 852 N N . LEU A 1 114 ? -1.655 -4.527 -25.293 1.00 86.06 114 LEU A N 1
ATOM 853 C CA . LEU A 1 114 ? -2.602 -5.553 -24.851 1.00 86.06 114 LEU A CA 1
ATOM 854 C C . LEU A 1 114 ? -4.001 -4.970 -24.580 1.00 86.06 114 LEU A C 1
ATOM 856 O O . LEU A 1 114 ? -5.002 -5.580 -24.955 1.00 86.06 114 LEU A O 1
ATOM 860 N N . GLU A 1 115 ? -4.085 -3.771 -24.001 1.00 86.00 115 GLU A N 1
ATOM 861 C CA . GLU A 1 115 ? -5.355 -3.076 -23.766 1.00 86.00 115 GLU A CA 1
ATOM 862 C C . GLU A 1 115 ? -6.080 -2.752 -25.083 1.00 86.00 115 GLU A C 1
ATOM 864 O O . GLU A 1 115 ? -7.290 -2.959 -25.192 1.00 86.00 115 GLU A O 1
ATOM 869 N N . LYS A 1 116 ? -5.349 -2.332 -26.127 1.00 88.75 116 LYS A N 1
ATOM 870 C CA . LYS A 1 116 ? -5.917 -2.119 -27.475 1.00 88.75 116 LYS A CA 1
ATOM 871 C C . LYS A 1 116 ? -6.475 -3.398 -28.098 1.00 88.75 116 LYS A C 1
ATOM 873 O O . LYS A 1 116 ? -7.394 -3.327 -28.909 1.00 88.75 116 LYS A O 1
ATOM 878 N N . GLU A 1 117 ? -5.939 -4.553 -27.720 1.00 90.69 117 GLU A N 1
ATOM 879 C CA . GLU A 1 117 ? -6.443 -5.871 -28.119 1.00 90.69 117 GLU A CA 1
ATOM 880 C C . GLU A 1 117 ? -7.631 -6.342 -27.256 1.00 90.69 117 GLU A C 1
ATOM 882 O O . GLU A 1 117 ? -8.129 -7.452 -27.444 1.00 90.69 117 GLU A O 1
ATOM 887 N N . GLY A 1 118 ? -8.093 -5.525 -26.303 1.00 87.38 118 GLY A N 1
ATOM 888 C CA . GLY A 1 118 ? -9.178 -5.863 -25.381 1.00 87.38 118 GLY A CA 1
ATOM 889 C C . GLY A 1 118 ? -8.772 -6.839 -24.277 1.00 87.38 118 GLY A C 1
ATOM 890 O O . GLY A 1 118 ? -9.641 -7.400 -23.606 1.00 87.38 118 GLY A O 1
ATOM 891 N N . LYS A 1 119 ? -7.469 -7.072 -24.080 1.00 84.12 119 LYS A N 1
ATOM 892 C CA . LYS A 1 119 ? -6.970 -7.928 -23.001 1.00 84.12 119 LYS A CA 1
ATOM 893 C C . LYS A 1 119 ? -6.945 -7.152 -21.689 1.00 84.12 119 LYS A C 1
ATOM 895 O O . LYS A 1 119 ? -6.602 -5.973 -21.650 1.00 84.12 119 LYS A O 1
ATOM 900 N N . SER A 1 120 ? -7.293 -7.837 -20.602 1.00 79.38 120 SER A N 1
ATOM 901 C CA . SER A 1 120 ? -7.154 -7.280 -19.260 1.00 79.38 120 SER A CA 1
ATOM 902 C C . SER A 1 120 ? -5.674 -7.151 -18.923 1.00 79.38 120 SER A C 1
ATOM 904 O O . SER A 1 120 ? -4.927 -8.125 -19.000 1.00 79.38 120 SER A O 1
ATOM 906 N N . VAL A 1 121 ? -5.272 -5.937 -18.566 1.00 76.44 121 VAL A N 1
ATOM 907 C CA . VAL A 1 121 ? -3.936 -5.626 -18.069 1.00 76.44 121 VAL A CA 1
ATOM 908 C C . VAL A 1 121 ? -4.037 -5.120 -16.632 1.00 76.44 121 VAL A C 1
ATOM 910 O O . VAL A 1 121 ? -5.042 -4.486 -16.283 1.00 76.44 121 VAL A O 1
ATOM 913 N N . PRO A 1 122 ? -3.028 -5.388 -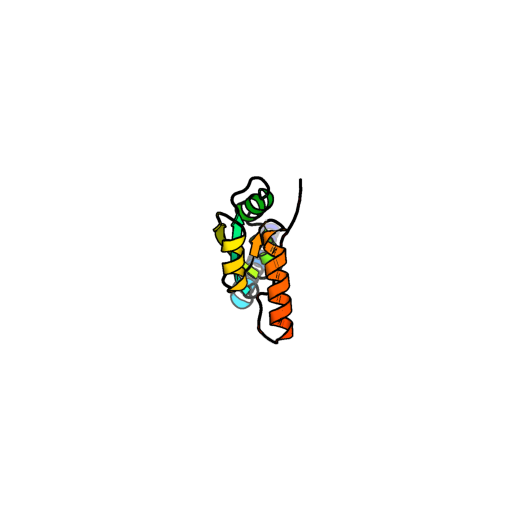15.787 1.00 71.25 122 PRO A N 1
ATOM 914 C CA . PRO A 1 122 ? -2.947 -4.798 -14.458 1.00 71.25 122 PRO A CA 1
ATOM 915 C C . PRO A 1 122 ? -3.056 -3.272 -14.558 1.00 71.25 122 PRO A C 1
ATOM 917 O O . PRO A 1 122 ? -2.340 -2.634 -15.333 1.00 71.25 122 PRO A O 1
ATOM 920 N N . LYS A 1 123 ? -3.969 -2.667 -13.789 1.00 60.94 123 LYS A N 1
ATOM 921 C CA . LYS A 1 123 ? -4.076 -1.205 -13.709 1.00 60.94 123 LYS A CA 1
ATOM 922 C C . LYS A 1 123 ? -2.942 -0.696 -12.834 1.00 60.94 123 LYS A C 1
ATOM 924 O O . LYS A 1 123 ? -2.994 -0.813 -11.617 1.00 60.94 123 LYS A O 1
ATOM 929 N N . ALA A 1 124 ? -1.915 -0.155 -13.469 1.00 55.59 124 ALA A N 1
ATOM 930 C CA . ALA A 1 124 ? -0.717 0.276 -12.778 1.00 55.59 124 ALA A CA 1
ATOM 931 C C . ALA A 1 124 ? -0.965 1.535 -11.930 1.00 55.59 124 ALA A C 1
ATOM 933 O O . ALA A 1 124 ? -1.338 2.581 -12.460 1.00 55.59 124 ALA A O 1
ATOM 934 N N . VAL A 1 125 ? -0.701 1.455 -10.622 1.00 52.94 125 VAL A N 1
ATOM 935 C CA . VAL A 1 125 ? -0.373 2.627 -9.796 1.00 52.94 125 VAL A CA 1
ATOM 936 C C . VAL A 1 125 ? 1.147 2.672 -9.701 1.00 52.94 125 VAL A C 1
ATOM 938 O O . VAL A 1 125 ? 1.760 2.117 -8.794 1.00 52.94 125 VAL A O 1
ATOM 941 N N . ILE A 1 126 ? 1.766 3.273 -10.716 1.00 53.81 126 ILE A N 1
ATOM 942 C CA . ILE A 1 126 ? 3.218 3.444 -10.781 1.00 53.81 126 ILE A CA 1
ATOM 943 C C . ILE A 1 126 ? 3.572 4.629 -9.886 1.00 53.81 126 ILE A C 1
ATOM 945 O O . ILE A 1 126 ? 3.341 5.782 -10.253 1.00 53.81 126 ILE A O 1
ATOM 949 N N . VAL A 1 127 ? 4.135 4.354 -8.710 1.00 53.66 127 VAL A N 1
ATOM 950 C CA . VAL A 1 127 ? 4.762 5.387 -7.878 1.00 53.66 127 VAL A CA 1
ATOM 951 C C . VAL A 1 127 ? 6.219 5.494 -8.312 1.00 53.66 127 VAL A C 1
ATOM 953 O O . VAL A 1 127 ? 7.111 4.902 -7.717 1.00 53.66 127 VAL A O 1
ATOM 956 N N . ALA A 1 128 ? 6.449 6.217 -9.406 1.00 54.44 128 ALA A N 1
ATOM 957 C CA . ALA A 1 128 ? 7.787 6.597 -9.837 1.00 54.44 128 ALA A CA 1
ATOM 958 C C . ALA A 1 128 ? 8.068 8.035 -9.385 1.00 54.44 128 ALA A C 1
ATOM 960 O O . ALA A 1 128 ? 7.438 8.972 -9.873 1.00 54.44 128 ALA A O 1
ATOM 961 N N . ALA A 1 129 ? 9.012 8.213 -8.464 1.00 49.12 129 ALA A N 1
ATOM 962 C CA . ALA A 1 129 ? 9.646 9.494 -8.143 1.00 49.12 129 ALA A CA 1
ATOM 963 C C . ALA A 1 129 ? 10.868 9.202 -7.254 1.00 49.12 129 ALA A C 1
ATOM 965 O O . ALA A 1 129 ? 10.745 8.460 -6.291 1.00 49.12 129 ALA A O 1
ATOM 966 N N . VAL A 1 130 ? 12.079 9.704 -7.478 1.00 43.19 130 VAL A N 1
ATOM 967 C CA . VAL A 1 130 ? 12.583 10.821 -8.285 1.00 43.19 130 VAL A CA 1
ATOM 968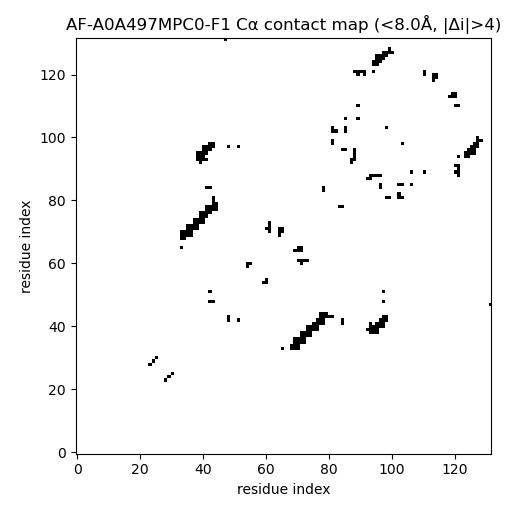 C C . VAL A 1 130 ? 14.040 10.494 -8.627 1.00 43.19 130 VAL A C 1
ATOM 970 O O . VAL A 1 130 ? 14.751 9.916 -7.809 1.00 43.19 130 VAL A O 1
ATOM 973 N N . ASN A 1 131 ? 14.491 10.894 -9.817 1.00 44.97 131 ASN A N 1
ATOM 974 C CA . ASN A 1 131 ? 15.918 11.107 -10.048 1.00 44.97 131 ASN A CA 1
ATOM 975 C C . ASN A 1 131 ? 16.424 12.065 -8.956 1.00 44.97 131 ASN A C 1
ATOM 977 O O . ASN A 1 131 ? 15.831 13.131 -8.777 1.00 44.97 131 ASN A O 1
ATOM 981 N N . THR A 1 132 ? 17.484 11.689 -8.245 1.00 41.50 132 THR A N 1
ATOM 982 C CA . THR A 1 132 ? 18.345 12.667 -7.563 1.00 41.50 132 THR A CA 1
ATOM 983 C C . THR A 1 132 ? 19.062 13.524 -8.591 1.00 41.50 132 THR A C 1
ATOM 985 O O . THR A 1 132 ? 19.528 12.927 -9.591 1.00 41.50 132 THR A O 1
#

Foldseek 3Di:
DVVVVVVVVVVVVVVCVVVVVVVCCCVPPNDPQAAEEEAEAEEEPDPQCVVVVVCVVVVVVQVVSVVVRHRYDYDYDYDNALQVVLVCQFVVNHLAYAHEPVSVVVSVVVQVVCVVVVHDTRPYPYPHDDDD

Nearest PDB structures (foldseek):
  3myu-assembly2_B  TM=7.091E-01  e=9.113E-02  Mycoplasmoides genitalium
  3myu-assembly1_A  TM=6.399E-01  e=4.132E-02  Mycoplasmoides genitalium
  6ght-assembly1_A  TM=6.266E-01  e=2.010E-01  Stutzerimonas stutzeri
  5ub3-assembly1_A  TM=5.879E-01  e=1.111E-01  Xanthomonas citri pv. citri str. 306
  8ste-assembly1_A  TM=4.918E-01  e=2.147E-01  Homo sapiens

Mean predicted aligned error: 10.2 Å